Protein AF-A0A1Y2HUS7-F1 (afdb_monomer_lite)

Structure (mmCIF, N/CA/C/O backbone):
data_AF-A0A1Y2HUS7-F1
#
_entry.id   AF-A0A1Y2HUS7-F1
#
loop_
_atom_site.group_PDB
_atom_site.id
_atom_site.type_symbol
_atom_site.label_atom_id
_atom_site.label_alt_id
_atom_site.label_comp_id
_atom_site.label_asym_id
_atom_site.label_entity_id
_atom_site.label_seq_id
_atom_site.pdbx_PDB_ins_code
_atom_site.Cartn_x
_atom_site.Cartn_y
_atom_site.Cartn_z
_atom_site.occupancy
_atom_site.B_iso_or_equiv
_atom_site.auth_seq_id
_atom_site.auth_comp_id
_atom_site.auth_asym_id
_atom_site.auth_atom_id
_atom_site.pdbx_PDB_model_num
ATOM 1 N N . MET A 1 1 ? -4.507 17.397 -26.989 1.00 45.12 1 MET A N 1
ATOM 2 C CA . MET A 1 1 ? -5.063 17.631 -25.633 1.00 45.12 1 MET A CA 1
ATOM 3 C C . MET A 1 1 ? -4.818 16.467 -24.668 1.00 45.12 1 MET A C 1
ATOM 5 O O . MET A 1 1 ? -4.438 16.738 -23.538 1.00 45.12 1 MET A O 1
ATOM 9 N N . ALA A 1 2 ? -4.924 15.197 -25.088 1.00 46.53 2 ALA A N 1
ATOM 10 C CA . ALA A 1 2 ? -4.602 14.044 -24.226 1.00 46.53 2 ALA A CA 1
ATOM 11 C C . ALA A 1 2 ? -3.141 14.024 -23.719 1.00 46.53 2 ALA A C 1
ATOM 13 O O . ALA A 1 2 ? -2.902 13.782 -22.542 1.00 46.53 2 ALA A O 1
ATOM 14 N N . ALA A 1 3 ? -2.162 14.368 -24.566 1.00 50.09 3 ALA A N 1
ATOM 15 C CA . ALA A 1 3 ? -0.741 14.369 -24.191 1.00 50.09 3 ALA A CA 1
ATOM 16 C C . ALA A 1 3 ? -0.389 15.370 -23.070 1.00 50.09 3 ALA A C 1
ATOM 18 O O . ALA A 1 3 ? 0.448 15.079 -22.218 1.00 50.09 3 ALA A O 1
ATOM 19 N N . THR A 1 4 ? -1.044 16.534 -23.033 1.00 54.03 4 THR A N 1
ATOM 20 C CA . THR A 1 4 ? -0.855 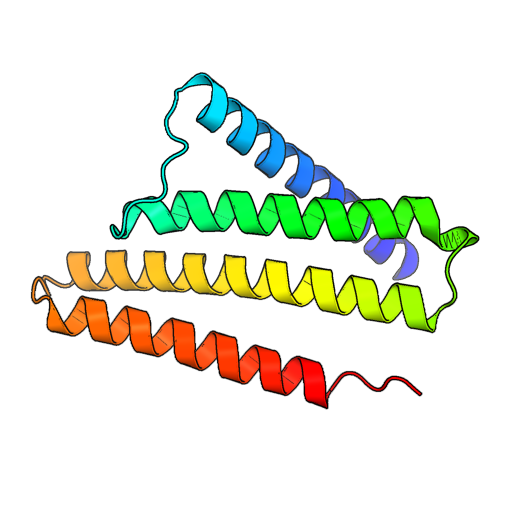17.540 -21.975 1.00 54.03 4 THR A CA 1
ATOM 21 C C . THR A 1 4 ? -1.480 17.078 -20.660 1.00 54.03 4 THR A C 1
ATOM 23 O O . THR A 1 4 ? -0.870 17.240 -19.609 1.00 54.03 4 THR A O 1
ATOM 26 N N . GLY A 1 5 ? -2.648 16.426 -20.726 1.00 48.31 5 GLY A N 1
ATOM 27 C CA . GLY A 1 5 ? -3.290 15.799 -19.569 1.00 48.31 5 GLY A CA 1
ATOM 28 C C . GLY A 1 5 ? -2.448 14.671 -18.971 1.00 48.31 5 GLY A C 1
ATOM 29 O O . GLY A 1 5 ? -2.264 14.627 -17.762 1.00 48.31 5 GLY A O 1
ATOM 30 N N . ILE A 1 6 ? -1.844 13.819 -19.806 1.00 56.62 6 ILE A N 1
ATOM 31 C CA . ILE A 1 6 ? -0.948 12.742 -19.350 1.00 56.62 6 ILE A CA 1
ATOM 32 C C . ILE A 1 6 ? 0.306 13.316 -18.673 1.00 56.62 6 ILE A C 1
ATOM 34 O O . ILE A 1 6 ? 0.709 12.831 -17.619 1.00 56.62 6 ILE A O 1
ATOM 38 N N . LYS A 1 7 ? 0.905 14.380 -19.227 1.00 53.03 7 LYS A N 1
ATOM 39 C CA . LYS A 1 7 ? 2.052 15.061 -18.598 1.00 53.03 7 LYS A CA 1
ATOM 40 C C . LYS A 1 7 ? 1.675 15.745 -17.280 1.00 53.03 7 LYS A C 1
ATOM 42 O O . LYS A 1 7 ? 2.439 15.667 -16.324 1.00 53.03 7 LYS A O 1
ATOM 47 N N . PHE A 1 8 ? 0.494 16.358 -17.208 1.00 53.53 8 PHE A N 1
ATOM 48 C CA . PHE A 1 8 ? -0.033 16.953 -15.978 1.00 53.53 8 PHE A CA 1
ATOM 49 C C . PHE A 1 8 ? -0.304 15.896 -14.898 1.00 53.53 8 PHE A C 1
ATOM 51 O O . PHE A 1 8 ? 0.096 16.078 -13.754 1.00 53.53 8 PHE A O 1
ATOM 58 N N . LEU A 1 9 ? -0.892 14.753 -15.265 1.00 54.41 9 LEU A N 1
ATOM 59 C CA . LEU A 1 9 ? -1.110 13.621 -14.359 1.00 54.41 9 LEU A CA 1
ATOM 60 C C . LEU A 1 9 ? 0.211 13.003 -13.879 1.00 54.41 9 LEU A C 1
ATOM 62 O O . LEU A 1 9 ? 0.348 12.713 -12.692 1.00 54.41 9 LEU A O 1
ATOM 66 N N . LYS A 1 10 ? 1.215 12.871 -14.761 1.00 58.56 10 LYS A N 1
ATOM 67 C CA . LYS A 1 10 ? 2.575 12.464 -14.365 1.00 58.56 10 LYS A CA 1
ATOM 68 C C . LYS A 1 10 ? 3.196 13.463 -13.371 1.00 58.56 10 LYS A C 1
ATOM 70 O O . LYS A 1 10 ? 3.792 13.035 -12.386 1.00 58.56 10 LYS A O 1
ATOM 75 N N . GLY A 1 11 ? 3.013 14.770 -13.583 1.00 58.16 11 GLY A N 1
ATOM 76 C CA . GLY A 1 11 ? 3.478 15.823 -12.668 1.00 58.16 11 GLY A CA 1
ATOM 77 C C . GLY A 1 11 ? 2.736 15.862 -11.326 1.00 58.16 11 GLY A C 1
ATOM 78 O O . GLY A 1 11 ? 3.343 16.110 -10.289 1.00 58.16 11 GLY A O 1
ATOM 79 N N . LEU A 1 12 ? 1.438 15.554 -11.307 1.00 56.34 12 LEU A N 1
ATOM 80 C CA . LEU A 1 12 ? 0.683 15.402 -10.062 1.00 56.34 12 LEU A CA 1
ATOM 81 C C . LEU A 1 12 ? 1.144 14.179 -9.268 1.00 56.34 12 LEU A C 1
ATOM 83 O O . LEU A 1 12 ? 1.322 14.292 -8.058 1.00 56.34 12 LEU A O 1
ATOM 87 N N . ASN A 1 13 ? 1.413 13.052 -9.937 1.00 63.16 13 ASN A N 1
ATOM 88 C CA . ASN A 1 13 ? 1.981 11.871 -9.284 1.00 63.16 13 ASN A CA 1
ATOM 89 C C . ASN A 1 13 ? 3.357 12.170 -8.661 1.00 63.16 13 ASN A C 1
ATOM 91 O O . ASN A 1 13 ? 3.636 11.718 -7.547 1.00 63.16 13 ASN A O 1
ATOM 95 N N . SER A 1 14 ? 4.195 12.971 -9.336 1.00 61.50 14 SER A N 1
ATOM 96 C CA . SER A 1 14 ? 5.491 13.409 -8.795 1.00 61.50 14 SER A CA 1
ATOM 97 C C . SER A 1 14 ? 5.344 14.298 -7.556 1.00 61.50 14 SER A C 1
ATOM 99 O O . SER A 1 14 ? 6.013 14.067 -6.546 1.00 61.50 14 SER A O 1
ATOM 101 N N . ALA A 1 15 ? 4.398 15.239 -7.579 1.00 64.75 15 ALA A N 1
ATOM 102 C CA . ALA A 1 15 ? 4.095 16.100 -6.440 1.00 64.75 15 ALA A CA 1
ATOM 103 C C . ALA A 1 15 ? 3.529 15.317 -5.240 1.00 64.75 15 ALA A C 1
ATOM 105 O O . ALA A 1 15 ? 3.922 15.568 -4.100 1.00 64.75 15 ALA A O 1
ATOM 106 N N . THR A 1 16 ? 2.654 14.334 -5.472 1.00 67.25 16 THR A N 1
ATOM 107 C CA . THR A 1 16 ? 2.104 13.500 -4.391 1.00 67.25 16 THR A CA 1
ATOM 108 C C . THR A 1 16 ? 3.161 12.617 -3.730 1.00 67.25 16 THR A C 1
ATOM 110 O O . THR A 1 16 ? 3.122 12.441 -2.513 1.00 67.25 16 THR A O 1
ATOM 113 N N . GLY A 1 17 ? 4.152 12.130 -4.487 1.00 69.81 17 GLY A N 1
ATOM 114 C CA . GLY A 1 17 ? 5.268 11.364 -3.929 1.00 69.81 17 GLY A CA 1
ATOM 115 C C . GLY A 1 17 ? 6.116 12.169 -2.946 1.00 69.81 17 GLY A C 1
ATOM 116 O O . GLY A 1 17 ? 6.444 11.678 -1.867 1.00 69.81 17 GLY A O 1
ATOM 117 N N . LEU A 1 18 ? 6.404 13.437 -3.260 1.00 75.12 18 LEU A N 1
ATOM 118 C CA . LEU A 1 18 ? 7.162 14.336 -2.377 1.00 75.12 18 LEU A CA 1
ATOM 119 C C . LEU A 1 18 ? 6.461 14.567 -1.027 1.00 75.12 18 LEU A C 1
ATOM 121 O O . LEU A 1 18 ? 7.111 14.627 0.022 1.00 75.12 18 LEU A O 1
ATOM 125 N N . VAL A 1 19 ? 5.129 14.641 -1.028 1.00 81.19 19 VAL A N 1
ATOM 126 C CA . VAL A 1 19 ? 4.337 14.769 0.206 1.00 81.19 19 VAL A CA 1
ATOM 127 C C . VAL A 1 19 ? 4.451 13.500 1.057 1.00 81.19 19 VAL A C 1
ATOM 129 O O . VAL A 1 19 ? 4.673 13.579 2.267 1.00 81.19 19 VAL A O 1
ATOM 132 N N . SER A 1 20 ? 4.388 12.321 0.443 1.00 82.44 20 SER A N 1
ATOM 133 C CA . SER A 1 20 ? 4.539 11.053 1.166 1.00 82.44 20 SER A CA 1
ATOM 134 C C . SER A 1 20 ? 5.951 10.866 1.727 1.00 82.44 20 SER A C 1
ATOM 136 O O . SER A 1 20 ? 6.101 10.468 2.884 1.00 82.44 20 SER A O 1
ATOM 138 N N . PHE A 1 21 ? 6.983 11.273 0.984 1.00 83.06 21 PHE A N 1
ATOM 139 C CA . PHE A 1 21 ? 8.370 11.267 1.457 1.00 83.06 21 PHE A CA 1
ATOM 140 C C . PHE A 1 21 ? 8.625 12.235 2.616 1.00 83.06 21 PHE A C 1
ATOM 142 O O . PHE A 1 21 ? 9.249 11.860 3.609 1.00 83.06 21 PHE A O 1
ATOM 149 N N . SER A 1 22 ? 8.118 13.466 2.537 1.00 83.50 22 SER A N 1
ATOM 150 C CA . SER A 1 22 ? 8.233 14.423 3.648 1.00 83.50 22 SER A CA 1
ATOM 151 C C . SER A 1 22 ? 7.509 13.928 4.906 1.00 83.50 22 SER A C 1
ATOM 153 O O . SER A 1 22 ? 8.024 14.068 6.017 1.00 83.50 22 SER A O 1
ATOM 155 N N . THR A 1 23 ? 6.370 13.253 4.733 1.00 84.62 23 THR A N 1
ATOM 156 C CA . THR A 1 23 ? 5.641 12.597 5.827 1.00 84.62 23 THR A CA 1
ATOM 157 C C . THR A 1 23 ? 6.463 11.467 6.451 1.00 84.62 23 THR A C 1
ATOM 159 O O . THR A 1 23 ? 6.562 11.386 7.677 1.00 84.62 23 THR A O 1
ATOM 162 N N . LEU A 1 24 ? 7.113 10.633 5.631 1.00 85.00 24 LEU A N 1
ATOM 163 C CA . LEU A 1 24 ? 8.005 9.568 6.092 1.00 85.00 24 LEU A CA 1
ATOM 164 C C . LEU A 1 24 ? 9.190 10.119 6.903 1.00 85.00 24 LEU A C 1
ATOM 166 O O . LEU A 1 24 ? 9.481 9.612 7.987 1.00 85.00 24 LEU A O 1
ATOM 170 N N . ILE A 1 25 ? 9.839 11.182 6.420 1.00 84.50 25 ILE A N 1
ATOM 171 C CA . ILE A 1 25 ? 10.931 11.859 7.138 1.00 84.50 25 ILE A CA 1
ATOM 172 C C . ILE A 1 25 ? 10.428 12.415 8.476 1.00 84.50 25 ILE A C 1
ATOM 174 O O . ILE A 1 25 ? 11.067 12.219 9.510 1.00 84.50 25 ILE A O 1
ATOM 178 N N . GLY A 1 26 ? 9.246 13.038 8.490 1.00 82.81 26 GLY A N 1
ATOM 179 C CA . GLY A 1 26 ? 8.614 13.515 9.720 1.00 82.81 26 GLY A CA 1
ATOM 180 C C . GLY A 1 26 ? 8.341 12.395 10.733 1.00 82.81 26 GLY A C 1
ATOM 181 O O . GLY A 1 26 ? 8.523 12.593 11.936 1.00 82.81 26 GLY A O 1
ATOM 182 N N . MET A 1 27 ? 7.955 11.204 10.268 1.00 82.50 27 MET A N 1
ATOM 183 C CA . MET A 1 27 ? 7.783 10.024 11.123 1.00 82.50 27 MET A CA 1
ATOM 184 C C . MET A 1 27 ? 9.114 9.491 11.669 1.00 82.50 27 MET A C 1
ATOM 186 O O . MET A 1 27 ? 9.174 9.125 12.846 1.00 82.50 27 MET A O 1
ATOM 190 N N . LEU A 1 28 ? 10.167 9.480 10.842 1.00 84.38 28 LEU A N 1
ATOM 191 C CA . LEU A 1 28 ? 11.524 9.068 11.221 1.00 84.38 28 LEU A CA 1
ATOM 192 C C . LEU A 1 28 ? 12.108 9.963 12.313 1.00 84.38 28 LEU A C 1
ATOM 194 O O . LEU A 1 28 ? 12.565 9.459 13.337 1.00 84.38 28 LEU A O 1
ATOM 198 N N . ILE A 1 29 ? 12.009 11.284 12.146 1.00 85.25 29 ILE A N 1
ATOM 199 C CA . ILE A 1 29 ? 12.501 12.262 13.130 1.00 85.25 29 ILE A CA 1
ATOM 200 C C . ILE A 1 29 ? 11.776 12.111 14.475 1.00 85.25 29 ILE A C 1
ATOM 202 O O . ILE A 1 29 ? 12.377 12.278 15.532 1.00 85.25 29 ILE A O 1
ATOM 206 N N . ARG A 1 30 ? 10.485 11.759 14.455 1.00 81.69 30 ARG A N 1
ATOM 207 C CA . ARG A 1 30 ? 9.677 11.558 15.670 1.00 81.69 30 ARG A CA 1
ATOM 208 C C . ARG A 1 30 ? 9.860 10.182 16.324 1.00 81.69 30 ARG A C 1
ATOM 210 O O . ARG A 1 30 ? 9.215 9.924 17.335 1.00 81.69 30 ARG A O 1
ATOM 217 N N . GLY A 1 31 ? 10.681 9.290 15.762 1.00 74.06 31 GLY A N 1
ATOM 218 C CA . GLY A 1 31 ? 10.919 7.943 16.300 1.00 74.06 31 GLY A CA 1
ATOM 219 C C . GLY A 1 31 ? 9.722 6.984 16.199 1.00 74.06 31 GLY A C 1
ATOM 220 O O . GLY A 1 31 ? 9.763 5.879 16.741 1.00 74.06 31 GLY A O 1
ATOM 221 N N . ASN A 1 32 ? 8.662 7.359 15.475 1.00 70.44 32 ASN A N 1
ATOM 222 C CA . ASN A 1 32 ? 7.417 6.593 15.356 1.00 70.44 32 ASN A CA 1
ATOM 223 C C . ASN A 1 32 ? 7.448 5.625 14.161 1.00 70.44 32 ASN A C 1
ATOM 225 O O . ASN A 1 32 ? 6.522 5.570 13.356 1.00 70.44 32 ASN A O 1
ATOM 229 N N . CYS A 1 33 ? 8.530 4.856 14.034 1.00 62.84 33 CYS A N 1
ATOM 230 C CA . CYS A 1 33 ? 8.761 3.987 12.873 1.00 62.84 33 CYS A CA 1
ATOM 231 C C . CYS A 1 33 ? 8.317 2.542 13.065 1.00 62.84 33 CYS A C 1
ATOM 233 O O . CYS A 1 33 ? 8.416 1.749 12.135 1.00 62.84 33 CYS A O 1
ATOM 235 N N . LYS A 1 34 ? 7.885 2.158 14.269 1.00 71.81 34 LYS A N 1
ATOM 236 C CA . LYS A 1 34 ? 7.536 0.764 14.545 1.00 71.81 34 LYS A CA 1
ATOM 237 C C . LYS A 1 34 ? 6.092 0.496 14.116 1.00 71.81 34 LYS A C 1
ATOM 239 O O . LYS A 1 34 ? 5.178 1.058 14.728 1.00 71.81 34 LYS A O 1
ATOM 244 N N . PRO A 1 35 ? 5.855 -0.358 13.103 1.00 65.81 35 PRO A N 1
ATOM 245 C CA . PRO A 1 35 ? 4.511 -0.811 12.810 1.00 65.81 35 PRO A CA 1
ATOM 246 C C . PRO A 1 35 ? 4.014 -1.679 13.972 1.00 65.81 35 PRO A C 1
ATOM 248 O O . PRO A 1 35 ? 4.652 -2.648 14.382 1.00 65.81 35 PRO A O 1
ATOM 251 N N . SER A 1 36 ? 2.875 -1.295 14.532 1.00 68.94 36 SER A N 1
ATOM 252 C CA . SER A 1 36 ? 2.153 -2.044 15.561 1.00 68.94 36 SER A CA 1
ATOM 253 C C . SER A 1 36 ? 1.033 -2.841 14.890 1.00 68.94 36 SER A C 1
ATOM 255 O O . SER A 1 36 ? 0.538 -2.449 13.840 1.00 68.94 36 SER A O 1
ATOM 257 N N . ARG A 1 37 ? 0.551 -3.934 15.491 1.00 63.59 37 ARG A N 1
ATOM 258 C CA . ARG A 1 37 ? -0.640 -4.648 14.977 1.00 63.59 37 ARG A CA 1
ATOM 259 C C . ARG A 1 37 ? -1.958 -3.873 15.176 1.00 63.59 37 ARG A C 1
ATOM 261 O O . ARG A 1 37 ? -3.033 -4.432 14.992 1.00 63.59 37 ARG A O 1
ATOM 268 N N . SER A 1 38 ? -1.903 -2.599 15.566 1.00 70.19 38 SER A N 1
ATOM 269 C CA . SER A 1 38 ? -3.075 -1.738 15.708 1.00 70.19 38 SER A CA 1
ATOM 270 C C . SER A 1 38 ? -3.504 -1.118 14.373 1.00 70.19 38 SER A C 1
ATOM 272 O O . SER A 1 38 ? -2.694 -0.873 13.480 1.00 70.19 38 SER A O 1
ATOM 274 N N . PHE A 1 39 ? -4.786 -0.760 14.263 1.00 69.44 39 PHE A N 1
ATOM 275 C CA . PHE A 1 39 ? -5.318 -0.030 13.104 1.00 69.44 39 PHE A CA 1
ATOM 276 C C . PHE A 1 39 ? -4.668 1.345 12.891 1.00 69.44 39 PHE A C 1
ATOM 278 O O . PHE A 1 39 ? -4.690 1.860 11.781 1.00 69.44 39 PHE A O 1
ATOM 285 N N . GLN A 1 40 ? -4.045 1.942 13.913 1.00 70.56 40 GLN A N 1
ATOM 286 C CA . GLN A 1 40 ? -3.268 3.177 13.742 1.00 70.56 40 GLN A CA 1
ATOM 287 C C . GLN A 1 40 ? -2.036 2.953 12.856 1.00 70.56 40 GLN A C 1
ATOM 289 O O . GLN A 1 40 ? -1.637 3.844 12.112 1.00 70.56 40 GLN A O 1
ATOM 294 N N . SER A 1 41 ? -1.486 1.736 12.857 1.00 80.00 41 SER A N 1
ATOM 295 C CA . SER A 1 41 ? -0.361 1.378 11.999 1.00 80.00 41 SER A CA 1
ATOM 296 C C . SER A 1 41 ? -0.736 1.274 10.520 1.00 80.00 41 SER A C 1
ATOM 298 O O . SER A 1 41 ? 0.161 1.190 9.686 1.00 80.00 41 SER A O 1
ATOM 300 N N . TYR A 1 42 ? -2.025 1.305 10.164 1.00 80.06 42 TYR A N 1
ATOM 301 C CA . TYR A 1 42 ? -2.453 1.286 8.761 1.00 80.06 42 TYR A CA 1
ATOM 302 C C . TYR A 1 42 ? -2.016 2.564 8.058 1.00 80.06 42 TYR A C 1
ATOM 304 O O . TYR A 1 42 ? -1.570 2.511 6.919 1.00 80.06 42 TYR A O 1
ATOM 312 N N . VAL A 1 43 ? -2.041 3.689 8.776 1.00 81.06 43 VAL A N 1
ATOM 313 C CA . VAL A 1 43 ? -1.528 4.968 8.280 1.00 81.06 43 VAL A CA 1
ATOM 314 C C . VAL A 1 43 ? -0.025 4.875 8.011 1.00 81.06 43 VAL A C 1
ATOM 316 O O . VAL A 1 43 ? 0.435 5.332 6.971 1.00 81.06 43 VAL A O 1
ATOM 319 N N . HIS A 1 44 ? 0.738 4.217 8.892 1.00 82.88 44 HIS A N 1
ATOM 320 C CA . HIS A 1 44 ? 2.171 3.997 8.668 1.00 82.88 44 HIS A CA 1
ATOM 321 C C . HIS A 1 44 ? 2.416 3.135 7.422 1.00 82.88 44 HIS A C 1
ATOM 323 O O . HIS A 1 44 ? 3.227 3.499 6.575 1.00 82.88 44 HIS A O 1
ATOM 329 N N . MET A 1 45 ? 1.667 2.037 7.268 1.00 84.38 45 MET A N 1
ATOM 330 C CA . MET A 1 45 ? 1.771 1.166 6.093 1.00 84.38 45 MET A CA 1
ATOM 331 C C . MET A 1 45 ? 1.406 1.905 4.801 1.00 84.38 45 MET A C 1
ATOM 333 O O . M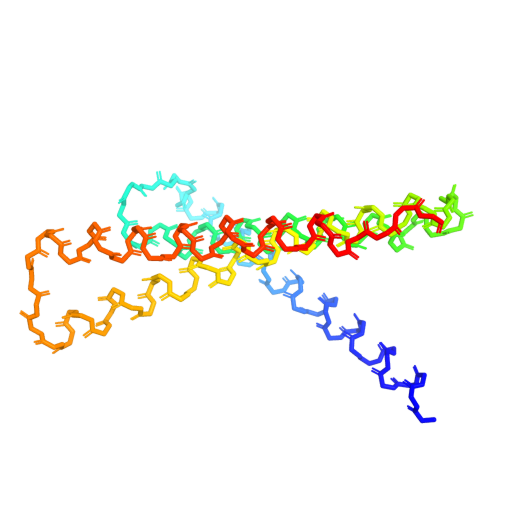ET A 1 45 ? 2.114 1.761 3.810 1.00 84.38 45 MET A O 1
ATOM 337 N N . MET A 1 46 ? 0.370 2.751 4.813 1.00 86.31 46 MET A N 1
ATOM 338 C CA . MET A 1 46 ? 0.018 3.592 3.665 1.00 86.31 46 MET A CA 1
ATOM 339 C C . MET A 1 46 ? 1.182 4.492 3.236 1.00 86.31 46 MET A C 1
ATOM 341 O O . MET A 1 46 ? 1.463 4.573 2.045 1.00 86.31 46 MET A O 1
ATOM 345 N N . VAL A 1 47 ? 1.871 5.138 4.185 1.00 86.50 47 VAL A N 1
ATOM 346 C CA . VAL A 1 47 ? 3.024 6.006 3.886 1.00 86.50 47 VAL A CA 1
ATOM 347 C C . VAL A 1 47 ? 4.191 5.191 3.321 1.00 86.50 47 VAL A C 1
ATOM 349 O O . VAL A 1 47 ? 4.772 5.593 2.314 1.00 86.50 47 VAL A O 1
ATOM 352 N N . TYR A 1 48 ? 4.508 4.031 3.907 1.00 87.06 48 TYR A N 1
ATOM 353 C CA . TYR A 1 48 ? 5.590 3.171 3.414 1.00 87.06 48 TYR A CA 1
ATOM 354 C C . TYR A 1 48 ? 5.325 2.641 2.004 1.00 87.06 48 TYR A C 1
ATOM 356 O O . TYR A 1 48 ? 6.206 2.731 1.149 1.00 87.06 48 TYR A O 1
ATOM 364 N N . PHE A 1 49 ? 4.121 2.125 1.743 1.00 87.94 49 PHE A N 1
ATOM 365 C CA . PHE A 1 49 ? 3.768 1.594 0.428 1.00 87.94 49 PHE A CA 1
ATOM 366 C C . PHE A 1 49 ? 3.704 2.680 -0.642 1.00 87.94 49 PHE A C 1
ATOM 368 O O . PHE A 1 49 ? 4.119 2.435 -1.770 1.00 87.94 49 PHE A O 1
ATOM 375 N N . ASP A 1 50 ? 3.265 3.889 -0.291 1.00 85.62 50 ASP A N 1
ATOM 376 C CA . ASP A 1 50 ? 3.271 5.008 -1.231 1.00 85.62 50 ASP A CA 1
ATOM 377 C C . ASP A 1 50 ? 4.689 5.479 -1.566 1.00 85.62 50 ASP A C 1
ATOM 379 O O . ASP A 1 50 ? 5.000 5.721 -2.730 1.00 85.62 50 ASP A O 1
ATOM 383 N N . CYS A 1 51 ? 5.576 5.545 -0.566 1.00 84.19 51 CYS A N 1
ATOM 384 C CA . CYS A 1 51 ? 6.986 5.848 -0.806 1.00 84.19 51 CYS A CA 1
ATOM 385 C C . CYS A 1 51 ? 7.641 4.761 -1.669 1.00 84.19 51 CYS A C 1
ATOM 387 O O . CYS A 1 51 ? 8.351 5.091 -2.613 1.00 84.19 51 CYS A O 1
ATOM 389 N N . ALA A 1 52 ? 7.373 3.478 -1.401 1.00 86.06 52 ALA A N 1
ATOM 390 C CA . ALA A 1 52 ? 7.903 2.366 -2.192 1.00 86.06 52 ALA A CA 1
ATOM 391 C C . ALA A 1 52 ? 7.412 2.402 -3.650 1.00 86.06 52 ALA A C 1
ATOM 393 O O . ALA A 1 52 ? 8.228 2.313 -4.567 1.00 86.06 52 ALA A O 1
ATOM 394 N N . ALA A 1 53 ? 6.108 2.605 -3.872 1.00 84.31 53 ALA A N 1
ATOM 395 C CA . ALA A 1 53 ? 5.540 2.774 -5.211 1.00 84.31 53 ALA A CA 1
ATOM 396 C C . ALA A 1 53 ? 6.198 3.943 -5.954 1.00 84.31 53 ALA A C 1
ATOM 398 O O . ALA A 1 53 ? 6.531 3.830 -7.133 1.00 84.31 53 ALA A O 1
ATOM 399 N N . PHE A 1 54 ? 6.436 5.051 -5.246 1.00 82.94 54 PHE A N 1
ATOM 400 C CA . PHE A 1 54 ? 7.074 6.225 -5.819 1.00 82.94 54 PHE A CA 1
ATOM 401 C C . PHE A 1 54 ? 8.533 5.987 -6.204 1.00 82.94 54 PHE A C 1
ATOM 403 O O . PHE A 1 54 ? 8.932 6.410 -7.284 1.00 82.94 54 PHE A O 1
ATOM 410 N N . VAL A 1 55 ? 9.320 5.288 -5.375 1.00 83.50 55 VAL A N 1
ATOM 411 C CA . VAL A 1 55 ? 10.700 4.913 -5.735 1.00 83.50 55 VAL A CA 1
ATOM 412 C C . VAL A 1 55 ? 10.702 4.100 -7.020 1.00 83.50 55 VAL A C 1
ATOM 414 O O . VAL A 1 55 ? 11.458 4.429 -7.927 1.00 83.50 55 VAL A O 1
ATOM 417 N N . VAL A 1 56 ? 9.835 3.089 -7.124 1.00 82.69 56 VAL A N 1
ATOM 418 C CA . VAL A 1 56 ? 9.744 2.237 -8.319 1.00 82.69 56 VAL A CA 1
ATOM 419 C C . VAL A 1 56 ? 9.330 3.051 -9.549 1.00 82.69 56 VAL A C 1
ATOM 421 O O . VAL A 1 56 ? 9.942 2.935 -10.604 1.00 82.69 56 VAL A O 1
ATOM 424 N N . ALA A 1 57 ? 8.328 3.922 -9.428 1.00 79.56 57 ALA A N 1
ATOM 425 C CA . ALA A 1 57 ? 7.899 4.763 -10.544 1.00 79.56 57 ALA A CA 1
ATOM 426 C C . ALA A 1 57 ? 8.978 5.782 -10.962 1.00 79.56 57 ALA A C 1
ATOM 428 O O . ALA A 1 57 ? 9.137 6.072 -12.149 1.00 79.56 57 ALA A O 1
ATOM 429 N N . PHE A 1 58 ? 9.726 6.325 -9.999 1.00 78.56 58 PHE A N 1
ATOM 430 C CA . PHE A 1 58 ? 10.804 7.279 -10.244 1.00 78.56 58 PHE A CA 1
ATOM 431 C C . PHE A 1 58 ? 12.013 6.613 -10.906 1.00 78.56 58 PHE A C 1
ATOM 433 O O . PHE A 1 58 ? 12.554 7.161 -11.864 1.00 78.56 58 PHE A O 1
ATOM 440 N N . THR A 1 59 ? 12.412 5.415 -10.464 1.00 79.62 59 THR A N 1
ATOM 441 C CA . THR A 1 59 ? 13.513 4.675 -11.099 1.00 79.62 59 THR A CA 1
ATOM 442 C C . THR A 1 59 ? 13.188 4.311 -12.543 1.00 79.62 59 THR A C 1
ATOM 444 O O . THR A 1 59 ? 14.064 4.435 -13.394 1.00 79.62 59 THR A O 1
ATOM 447 N N . VAL A 1 60 ? 11.935 3.953 -12.853 1.00 76.50 60 VAL A N 1
ATOM 448 C CA . VAL A 1 60 ? 11.494 3.720 -14.240 1.00 76.50 60 VAL A CA 1
ATOM 449 C C . VAL A 1 60 ? 11.620 4.977 -15.090 1.00 76.50 60 VAL A C 1
ATOM 451 O O . VAL A 1 60 ? 12.136 4.892 -16.195 1.00 76.50 60 VAL A O 1
ATOM 454 N N . GLN A 1 61 ? 11.207 6.143 -14.584 1.00 73.75 61 GLN A N 1
ATOM 455 C CA . GLN A 1 61 ? 11.330 7.402 -15.333 1.00 73.75 61 GLN A CA 1
ATOM 456 C C . GLN A 1 61 ? 12.788 7.787 -15.603 1.00 73.75 61 GLN A C 1
ATOM 458 O O . GLN A 1 61 ? 13.091 8.318 -16.665 1.00 73.75 61 GLN A O 1
ATOM 463 N N . PHE A 1 62 ? 13.700 7.509 -14.668 1.00 72.06 62 PHE A N 1
ATOM 464 C CA . PHE A 1 62 ? 15.132 7.762 -14.866 1.00 72.06 62 PHE A CA 1
ATOM 465 C C . PHE A 1 62 ? 15.802 6.763 -15.809 1.00 72.06 62 PHE A C 1
ATOM 467 O O . PHE A 1 62 ? 16.810 7.090 -16.429 1.00 72.06 62 PHE A O 1
ATOM 474 N N . ALA A 1 63 ? 15.264 5.551 -15.903 1.00 74.50 63 ALA A N 1
ATOM 475 C CA . ALA A 1 63 ? 15.837 4.472 -16.692 1.00 74.50 63 ALA A CA 1
ATOM 476 C C . ALA A 1 63 ? 15.044 4.184 -17.983 1.00 74.50 63 ALA A C 1
ATOM 478 O O . ALA A 1 63 ? 15.327 3.196 -18.657 1.00 74.50 63 ALA A O 1
ATOM 479 N N . GLU A 1 64 ? 14.088 5.047 -18.349 1.00 68.69 64 GLU A N 1
ATOM 480 C CA . GLU A 1 64 ? 13.178 4.874 -19.495 1.00 68.69 64 GLU A CA 1
ATOM 481 C C . GLU A 1 64 ? 13.946 4.751 -20.824 1.00 68.69 64 GLU A C 1
ATOM 483 O O . GLU A 1 64 ? 13.563 3.957 -21.679 1.00 68.69 64 GLU A O 1
ATOM 488 N N . ASP A 1 65 ? 15.090 5.434 -20.950 1.00 66.31 65 ASP A N 1
ATOM 489 C CA . ASP A 1 65 ? 15.965 5.361 -22.132 1.00 66.31 65 ASP A CA 1
ATOM 490 C C . ASP A 1 65 ? 16.867 4.109 -22.158 1.00 66.31 65 ASP A C 1
ATOM 492 O O . ASP A 1 65 ? 17.399 3.743 -23.205 1.00 66.31 65 ASP A O 1
ATOM 496 N N . SER A 1 66 ? 17.060 3.449 -21.010 1.00 71.50 66 SER A N 1
ATOM 497 C CA . SER A 1 66 ? 17.948 2.282 -20.857 1.00 71.50 66 SER A CA 1
ATOM 498 C C . SER A 1 66 ? 17.198 0.948 -20.752 1.00 71.50 66 SER A C 1
ATOM 500 O O . SER A 1 66 ? 17.813 -0.111 -20.887 1.00 71.50 66 SER A O 1
ATOM 502 N N . LEU A 1 67 ? 15.887 0.970 -20.483 1.00 72.81 67 LEU A N 1
ATOM 503 C CA . LEU A 1 67 ? 15.067 -0.230 -20.316 1.00 72.81 67 LEU A CA 1
ATOM 504 C C . LEU A 1 67 ? 14.358 -0.638 -21.609 1.00 72.81 67 LEU A C 1
ATOM 506 O O . LEU A 1 67 ? 13.835 0.179 -22.362 1.00 72.81 67 LEU A O 1
ATOM 510 N N . SER A 1 68 ? 14.240 -1.951 -21.816 1.00 77.06 68 SER A N 1
ATOM 511 C CA . SER A 1 68 ? 13.309 -2.486 -22.808 1.00 77.06 68 SER A CA 1
ATOM 512 C C . SER A 1 68 ? 11.861 -2.155 -22.417 1.00 77.06 68 SER A C 1
ATOM 514 O O . SER A 1 68 ? 11.525 -2.075 -21.232 1.00 77.06 68 SER A O 1
ATOM 516 N N . ARG A 1 69 ? 10.968 -2.001 -23.407 1.00 75.19 69 ARG A N 1
ATOM 517 C CA . ARG A 1 69 ? 9.539 -1.710 -23.160 1.00 75.19 69 ARG A CA 1
ATOM 518 C C . ARG A 1 69 ? 8.888 -2.720 -22.212 1.00 75.19 69 ARG A C 1
ATOM 520 O O . ARG A 1 69 ? 8.177 -2.317 -21.303 1.00 75.19 69 ARG A O 1
ATOM 527 N N . CYS A 1 70 ? 9.198 -4.007 -22.374 1.00 74.62 70 CYS A N 1
ATOM 528 C CA . CYS A 1 70 ? 8.702 -5.071 -21.496 1.00 74.62 70 CYS A CA 1
ATOM 529 C C . CYS A 1 70 ? 9.147 -4.870 -20.038 1.00 74.62 70 CYS A C 1
ATOM 531 O O . CYS A 1 70 ? 8.345 -5.008 -19.116 1.00 74.62 70 CYS A O 1
ATOM 533 N N . ALA A 1 71 ? 10.402 -4.468 -19.819 1.00 74.44 71 ALA A N 1
ATOM 534 C CA . ALA A 1 71 ? 10.891 -4.186 -18.477 1.00 74.44 71 ALA A CA 1
ATOM 535 C C . ALA A 1 71 ? 10.180 -2.963 -17.868 1.00 74.44 71 ALA A C 1
ATOM 537 O O . ALA A 1 71 ? 9.763 -3.028 -16.715 1.00 74.44 71 ALA A O 1
ATOM 538 N N . SER A 1 72 ? 9.967 -1.888 -18.638 1.00 74.50 72 SER A N 1
ATOM 539 C CA . SER A 1 72 ? 9.232 -0.700 -18.168 1.00 74.50 72 SER A CA 1
ATOM 540 C C . SER A 1 72 ? 7.809 -1.046 -17.701 1.00 74.50 72 SER A C 1
ATOM 542 O O . SER A 1 72 ? 7.417 -0.683 -16.591 1.00 74.50 72 SER A O 1
ATOM 544 N N . GLU A 1 73 ? 7.072 -1.832 -18.489 1.00 76.56 73 GLU A N 1
ATOM 545 C CA . GLU A 1 73 ? 5.722 -2.298 -18.141 1.00 76.56 73 GLU A CA 1
ATOM 546 C C . GLU A 1 73 ? 5.725 -3.191 -16.886 1.00 76.56 73 GLU A C 1
ATOM 548 O O . GLU A 1 73 ? 4.898 -3.015 -15.988 1.00 76.56 73 GLU A O 1
ATOM 553 N N . ALA A 1 74 ? 6.701 -4.096 -16.753 1.00 78.06 74 ALA A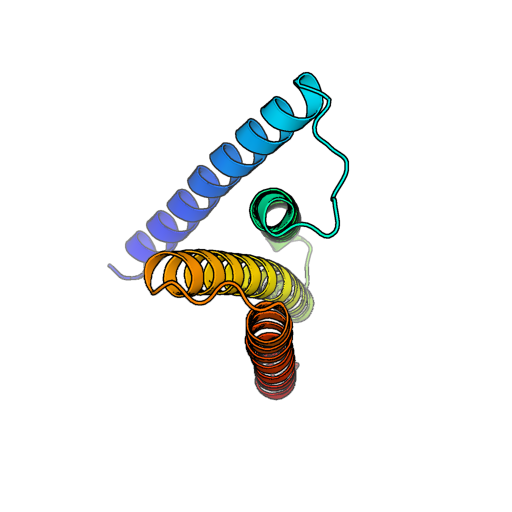 N 1
ATOM 554 C CA . ALA A 1 74 ? 6.840 -4.939 -15.565 1.00 78.06 74 ALA A CA 1
ATOM 555 C C . ALA A 1 74 ? 7.101 -4.118 -14.287 1.00 78.06 74 ALA A C 1
ATOM 557 O O . ALA A 1 74 ? 6.534 -4.409 -13.232 1.00 78.06 74 ALA A O 1
ATOM 558 N N . PHE A 1 75 ? 7.914 -3.061 -14.358 1.00 79.19 75 PHE A N 1
ATOM 559 C CA . PHE A 1 75 ? 8.123 -2.180 -13.207 1.00 79.19 75 PHE A CA 1
ATOM 560 C C . PHE A 1 75 ? 6.889 -1.319 -12.891 1.00 79.19 75 PHE A C 1
ATOM 562 O O . PHE A 1 75 ? 6.599 -1.083 -11.714 1.00 79.19 75 PHE A O 1
ATOM 569 N N . TRP A 1 76 ? 6.117 -0.900 -13.897 1.00 78.31 76 TRP A N 1
ATOM 570 C CA . TRP A 1 76 ? 4.829 -0.230 -13.680 1.00 78.31 76 TRP A CA 1
ATOM 571 C C . TRP A 1 76 ? 3.794 -1.140 -13.013 1.00 78.31 76 TRP A C 1
ATOM 573 O O . TRP A 1 76 ? 3.045 -0.683 -12.140 1.00 78.31 76 TRP A O 1
ATOM 583 N N . LEU A 1 77 ? 3.788 -2.432 -13.345 1.00 81.56 77 LEU A N 1
ATOM 584 C CA . LEU A 1 77 ? 2.996 -3.432 -12.630 1.00 81.56 77 LEU A CA 1
ATOM 585 C C . LEU A 1 77 ? 3.408 -3.508 -11.151 1.00 81.56 77 LEU A C 1
ATOM 587 O O . LEU A 1 77 ? 2.550 -3.474 -10.269 1.00 81.56 77 LEU A O 1
ATOM 591 N N . VAL A 1 78 ? 4.713 -3.533 -10.862 1.00 84.12 78 VAL A N 1
ATOM 592 C CA . VAL A 1 78 ? 5.232 -3.522 -9.481 1.00 84.12 78 VAL A CA 1
ATOM 593 C C . VAL A 1 78 ? 4.803 -2.262 -8.724 1.00 84.12 78 VAL A C 1
ATOM 595 O O . VAL A 1 78 ? 4.322 -2.363 -7.593 1.00 84.12 78 VAL A O 1
ATOM 598 N N . ALA A 1 79 ? 4.895 -1.082 -9.340 1.00 83.06 79 ALA A N 1
ATOM 599 C CA . ALA A 1 79 ? 4.387 0.153 -8.740 1.00 83.06 79 ALA A CA 1
ATOM 600 C C . ALA A 1 79 ? 2.874 0.067 -8.446 1.00 83.06 79 ALA A C 1
ATOM 602 O O . ALA A 1 79 ? 2.417 0.482 -7.379 1.00 83.06 79 ALA A O 1
ATOM 603 N N . SER A 1 80 ? 2.105 -0.553 -9.345 1.00 82.94 80 SER A N 1
ATOM 604 C CA . SER A 1 80 ? 0.656 -0.747 -9.195 1.00 82.94 80 SER A CA 1
ATOM 605 C C . SER A 1 80 ? 0.296 -1.728 -8.069 1.00 82.94 80 SER A C 1
ATOM 607 O O . SER A 1 80 ? -0.693 -1.522 -7.355 1.00 82.94 80 SER A O 1
ATOM 609 N N . PHE A 1 81 ? 1.121 -2.751 -7.819 1.00 87.19 81 PHE A N 1
ATOM 610 C CA . PHE A 1 81 ? 0.988 -3.610 -6.636 1.00 87.19 81 PHE A CA 1
ATOM 611 C C . PHE A 1 81 ? 1.145 -2.813 -5.334 1.00 87.19 81 PHE A C 1
ATOM 613 O O . PHE A 1 81 ? 0.333 -2.957 -4.418 1.00 87.19 81 PHE A O 1
ATOM 620 N N . PHE A 1 82 ? 2.131 -1.919 -5.260 1.00 88.38 82 PHE A N 1
ATOM 621 C CA . PHE A 1 82 ? 2.339 -1.089 -4.072 1.00 88.38 82 PHE A CA 1
ATOM 622 C C . PHE A 1 82 ? 1.238 -0.036 -3.871 1.00 88.38 82 PHE A C 1
ATOM 624 O O . PHE A 1 82 ? 0.761 0.140 -2.746 1.00 88.38 82 PHE A O 1
ATOM 631 N N . TRP A 1 83 ? 0.763 0.614 -4.937 1.00 86.44 83 TRP A N 1
ATOM 632 C CA . TRP A 1 83 ? -0.368 1.544 -4.831 1.00 86.44 83 TRP A CA 1
ATOM 633 C C . TRP A 1 83 ? -1.675 0.853 -4.445 1.00 86.44 83 TRP A C 1
ATOM 635 O O . TRP A 1 83 ? -2.399 1.354 -3.586 1.00 86.44 83 TRP A O 1
ATOM 645 N N . SER A 1 84 ? -1.955 -0.329 -4.993 1.00 87.56 84 SER A N 1
ATOM 646 C CA . SER A 1 84 ? -3.142 -1.089 -4.587 1.00 87.56 84 SER A CA 1
ATOM 647 C C . SER A 1 84 ? -3.064 -1.568 -3.138 1.00 87.56 84 SER A C 1
ATOM 649 O O . SER A 1 84 ? -4.070 -1.513 -2.429 1.00 87.56 84 SER A O 1
ATOM 651 N N . ALA A 1 85 ? -1.874 -1.945 -2.653 1.00 88.31 85 ALA A N 1
ATOM 652 C CA . ALA A 1 85 ? -1.661 -2.239 -1.238 1.00 88.31 85 ALA A CA 1
ATOM 653 C C . ALA A 1 85 ? -2.009 -1.025 -0.366 1.00 88.31 85 ALA A C 1
ATOM 655 O O . ALA A 1 85 ? -2.808 -1.143 0.566 1.00 88.31 85 ALA A O 1
ATOM 656 N N . LYS A 1 86 ? -1.466 0.156 -0.697 1.00 87.44 86 LYS A N 1
ATOM 657 C CA . LYS A 1 86 ? -1.769 1.426 -0.015 1.00 87.44 86 LYS A CA 1
ATOM 658 C C . LYS A 1 86 ? -3.277 1.685 0.042 1.00 87.44 86 LYS A C 1
ATOM 660 O O . LYS A 1 86 ? -3.798 1.986 1.120 1.00 87.44 86 LYS A O 1
ATOM 665 N N . ASP A 1 87 ? -3.975 1.561 -1.083 1.00 85.19 87 ASP A N 1
ATOM 666 C CA . ASP A 1 87 ? -5.419 1.796 -1.143 1.00 85.19 87 ASP A CA 1
ATOM 667 C C . ASP A 1 87 ? -6.197 0.789 -0.292 1.00 85.19 87 ASP A C 1
ATOM 669 O O . ASP A 1 87 ? -7.123 1.170 0.427 1.00 85.19 87 ASP A O 1
ATOM 673 N N . ALA A 1 88 ? -5.780 -0.474 -0.264 1.00 86.00 88 ALA A N 1
ATOM 674 C CA . ALA A 1 88 ? -6.414 -1.481 0.576 1.00 86.00 88 ALA A CA 1
ATOM 675 C C . ALA A 1 88 ? -6.260 -1.168 2.080 1.00 86.00 88 ALA A C 1
ATOM 677 O O . ALA A 1 88 ? -7.237 -1.261 2.829 1.00 86.00 88 ALA A O 1
ATOM 678 N N . PHE A 1 89 ? -5.090 -0.684 2.524 1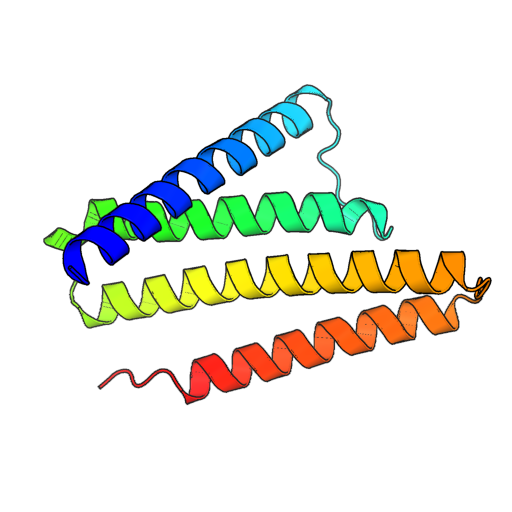.00 86.19 89 PHE A N 1
ATOM 679 C CA . PHE A 1 89 ? -4.912 -0.191 3.901 1.00 86.19 89 PHE A CA 1
ATOM 680 C C . PHE A 1 89 ? -5.758 1.058 4.195 1.00 86.19 89 PHE A C 1
ATOM 682 O O . PHE A 1 89 ? -6.325 1.168 5.287 1.00 86.19 89 PHE A O 1
ATOM 689 N N . LYS A 1 90 ? -5.913 1.971 3.227 1.00 86.12 90 LYS A N 1
ATOM 690 C CA . LYS A 1 90 ? -6.790 3.148 3.344 1.00 86.12 90 LYS A CA 1
ATOM 691 C C . LYS A 1 90 ? -8.247 2.744 3.563 1.00 86.12 90 LYS A C 1
ATOM 693 O O . LYS A 1 90 ? -8.884 3.231 4.499 1.00 86.12 90 LYS A O 1
ATOM 698 N N . TYR A 1 91 ? -8.767 1.840 2.734 1.00 84.75 91 TYR A N 1
ATOM 699 C CA . TYR A 1 91 ? -10.143 1.357 2.857 1.00 84.75 91 TYR A CA 1
ATOM 700 C C . TYR A 1 91 ? -10.351 0.535 4.132 1.00 84.75 91 TYR A C 1
ATOM 702 O O . TYR A 1 91 ? -11.362 0.721 4.807 1.00 84.75 91 TYR A O 1
ATOM 710 N N . GLY A 1 92 ? -9.376 -0.289 4.529 1.00 84.69 92 GLY A N 1
ATOM 711 C CA . GLY A 1 92 ? -9.414 -1.009 5.804 1.00 84.69 92 GLY A CA 1
ATOM 712 C C . GLY A 1 92 ? -9.485 -0.067 7.013 1.00 84.69 92 GLY A C 1
ATOM 713 O O . GLY A 1 92 ? -10.273 -0.292 7.933 1.00 84.69 92 GLY A O 1
ATOM 714 N N . TYR A 1 93 ? -8.725 1.034 6.997 1.00 85.69 93 TYR A N 1
ATOM 715 C CA . TYR A 1 93 ? -8.771 2.044 8.057 1.00 85.69 93 TYR A CA 1
ATOM 716 C C . TYR A 1 93 ? -10.112 2.795 8.095 1.00 85.69 93 TYR A C 1
ATOM 718 O O . TYR A 1 93 ? -10.678 2.993 9.174 1.00 85.69 93 TYR A O 1
ATOM 726 N N . LEU A 1 94 ? -10.652 3.181 6.934 1.00 87.12 94 LEU A N 1
ATOM 727 C CA . LEU A 1 94 ? -11.968 3.822 6.841 1.00 87.12 94 LEU A CA 1
ATOM 728 C C . LEU A 1 94 ? -13.079 2.898 7.347 1.00 87.12 94 LEU A C 1
ATOM 730 O O . LEU A 1 94 ? -13.872 3.313 8.191 1.00 87.12 94 LEU A O 1
ATOM 734 N N . ALA A 1 95 ? -13.082 1.635 6.916 1.00 86.38 95 ALA A N 1
ATOM 735 C CA . ALA A 1 95 ? -14.037 0.633 7.377 1.00 86.38 95 ALA A CA 1
ATOM 736 C C . ALA A 1 95 ? -13.970 0.455 8.902 1.00 86.38 95 ALA A C 1
ATOM 738 O O . ALA A 1 95 ? -15.001 0.482 9.575 1.00 86.38 95 ALA A O 1
ATOM 739 N N . PHE A 1 96 ? -12.763 0.380 9.475 1.00 85.69 96 PHE A N 1
ATOM 740 C CA . PHE A 1 96 ? -12.579 0.339 10.927 1.00 85.69 96 PHE A CA 1
ATOM 741 C C . PHE A 1 96 ? -13.186 1.552 11.638 1.00 85.69 96 PHE A C 1
ATOM 743 O O . PHE A 1 96 ? -13.893 1.398 12.638 1.00 85.69 96 PHE A O 1
ATOM 750 N N . ARG A 1 97 ? -12.954 2.766 11.128 1.00 86.50 97 ARG A N 1
ATOM 751 C CA . ARG A 1 97 ? -13.526 3.990 11.709 1.00 86.50 97 ARG A CA 1
ATOM 752 C C . ARG A 1 97 ? -15.056 4.000 11.611 1.00 86.50 97 ARG A C 1
ATOM 754 O O . ARG A 1 97 ? -15.699 4.335 12.603 1.00 86.50 97 ARG A O 1
ATOM 761 N N . CYS A 1 98 ? -15.634 3.574 10.487 1.00 86.69 98 CYS A N 1
ATOM 762 C CA . CYS A 1 98 ? -17.086 3.469 10.306 1.00 86.69 98 CYS A CA 1
ATOM 763 C C . CYS A 1 98 ? -17.730 2.486 11.295 1.00 86.69 98 CYS A C 1
ATOM 765 O O . CYS A 1 98 ? -18.696 2.844 11.966 1.00 86.69 98 CYS A O 1
ATOM 767 N N . ILE A 1 99 ? -17.152 1.291 11.468 1.00 86.25 99 ILE A N 1
ATOM 768 C CA . ILE A 1 99 ? -17.651 0.282 12.421 1.00 86.25 99 ILE A CA 1
ATOM 769 C C . ILE A 1 99 ? -17.645 0.825 13.859 1.00 86.25 99 ILE A C 1
ATOM 771 O O . ILE A 1 99 ? -18.590 0.596 14.617 1.00 86.25 99 ILE A O 1
ATOM 775 N N . ARG A 1 100 ? -16.622 1.608 14.230 1.00 84.69 100 ARG A N 1
ATOM 776 C CA . ARG A 1 100 ? -16.556 2.257 15.549 1.00 84.69 100 ARG A CA 1
ATOM 777 C C . ARG A 1 100 ? -17.618 3.341 15.735 1.00 84.69 100 ARG A C 1
ATOM 779 O O . ARG A 1 100 ? -18.170 3.428 16.829 1.00 84.69 100 ARG A O 1
ATOM 786 N N . ILE A 1 101 ? -17.915 4.128 14.698 1.00 88.38 101 ILE A N 1
ATOM 787 C CA . ILE A 1 101 ? -18.985 5.143 14.722 1.00 88.38 101 ILE A CA 1
ATOM 788 C C . ILE A 1 101 ? -20.357 4.476 14.878 1.00 88.38 101 ILE A C 1
ATOM 790 O O . ILE A 1 101 ? -21.182 4.947 15.652 1.00 88.38 101 ILE A O 1
ATOM 794 N N . MET A 1 102 ? -20.568 3.331 14.226 1.00 87.94 102 MET A N 1
ATOM 795 C CA . MET A 1 102 ? -21.791 2.526 14.337 1.00 87.94 102 MET A CA 1
ATOM 796 C C . MET A 1 102 ? -21.942 1.796 15.687 1.00 87.94 102 MET A C 1
ATOM 798 O O . MET A 1 102 ? -22.914 1.078 15.892 1.00 87.94 102 MET A O 1
ATOM 802 N N . GLY A 1 103 ? -20.993 1.947 16.617 1.00 86.50 103 GLY A N 1
ATOM 803 C CA . GLY A 1 103 ? -21.071 1.362 17.960 1.00 86.50 103 GLY A CA 1
ATOM 804 C C . GLY A 1 103 ? -20.646 -0.108 18.053 1.00 86.50 103 GLY A C 1
ATOM 805 O O . GLY A 1 103 ? -20.621 -0.673 19.148 1.00 86.50 103 GLY A O 1
ATOM 806 N N . PHE A 1 104 ? -20.228 -0.728 16.950 1.00 83.69 104 PHE A N 1
ATOM 807 C CA . PHE A 1 104 ? -19.735 -2.101 16.950 1.00 83.69 104 PHE A CA 1
ATOM 808 C C . PHE A 1 104 ? -18.309 -2.151 17.518 1.00 83.69 104 PHE A C 1
ATOM 810 O O . PHE A 1 104 ? -17.331 -1.768 16.878 1.00 83.69 104 PHE A O 1
ATOM 817 N N . LYS A 1 105 ? -18.176 -2.612 18.768 1.00 77.56 105 LYS A N 1
ATOM 818 C CA . LYS A 1 105 ? -16.882 -2.680 19.477 1.00 77.56 105 LYS A CA 1
ATOM 819 C C . LYS A 1 105 ? -16.258 -4.078 19.532 1.00 77.56 105 LYS A C 1
ATOM 821 O O . LYS A 1 105 ? -15.138 -4.199 20.023 1.00 77.56 105 LYS A O 1
ATOM 826 N N . SER A 1 106 ? -16.959 -5.105 19.044 1.00 83.19 106 SER A N 1
ATOM 827 C CA . SER A 1 106 ? -16.495 -6.498 19.097 1.00 83.19 106 SER A CA 1
ATOM 828 C C . SER A 1 106 ? -15.278 -6.744 18.200 1.00 83.19 106 SER A C 1
ATOM 830 O O . SER A 1 106 ? -15.207 -6.246 17.077 1.00 83.19 106 SER A O 1
ATOM 832 N N . ASN A 1 107 ? -14.344 -7.570 18.68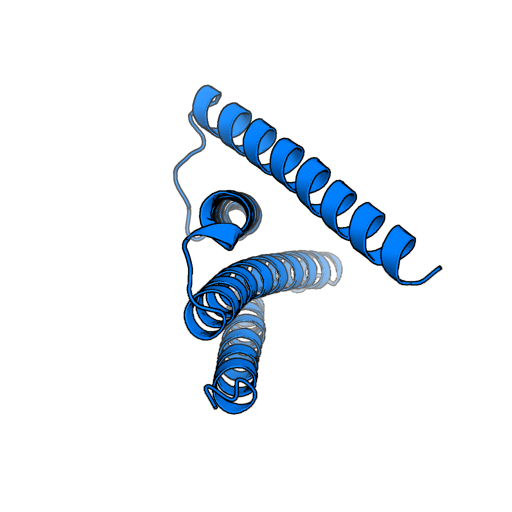1 1.00 80.00 107 ASN A N 1
ATOM 833 C CA . ASN A 1 107 ? -13.136 -7.961 17.948 1.00 80.00 107 ASN A CA 1
ATOM 834 C C . ASN A 1 107 ? -13.429 -8.764 16.673 1.00 80.00 107 ASN A C 1
ATOM 836 O O . ASN A 1 107 ? -12.610 -8.753 15.758 1.00 80.00 107 ASN A O 1
ATOM 840 N N . ILE A 1 108 ? -14.596 -9.410 16.578 1.00 85.00 108 ILE A N 1
ATOM 841 C CA . ILE A 1 108 ? -15.027 -10.140 15.375 1.00 85.00 108 ILE A CA 1
ATOM 842 C C . ILE A 1 108 ? -15.087 -9.209 14.157 1.00 85.00 108 ILE A C 1
ATOM 844 O O . ILE A 1 108 ? -14.625 -9.571 13.079 1.00 85.00 108 ILE A O 1
ATOM 848 N N . TRP A 1 109 ? -15.564 -7.975 14.338 1.00 82.75 109 TRP A N 1
ATOM 849 C CA . TRP A 1 109 ? -15.656 -7.000 13.250 1.00 82.75 109 TRP A CA 1
ATOM 850 C C . TRP A 1 109 ? -14.286 -6.518 12.765 1.00 82.75 109 TRP A C 1
ATOM 852 O O . TRP A 1 109 ? -14.120 -6.243 11.580 1.00 82.75 109 TRP A O 1
ATOM 862 N N . ASN A 1 110 ? -13.281 -6.480 13.646 1.00 81.06 110 ASN A N 1
ATOM 863 C CA . ASN A 1 110 ? -11.907 -6.156 13.255 1.00 81.06 110 ASN A CA 1
ATOM 864 C C . ASN A 1 110 ? -11.333 -7.239 12.330 1.00 81.06 110 ASN A C 1
ATOM 866 O O . ASN A 1 110 ? -10.746 -6.920 11.299 1.00 81.06 110 ASN A O 1
ATOM 870 N N . TRP A 1 111 ? -11.547 -8.516 12.668 1.00 81.81 111 TRP A N 1
ATOM 871 C CA . TRP A 1 111 ? -11.147 -9.641 11.820 1.00 81.81 111 TRP A CA 1
ATOM 872 C C . TRP A 1 111 ? -11.901 -9.664 10.492 1.00 81.81 111 TRP A C 1
ATOM 874 O O . TRP A 1 111 ? -11.284 -9.913 9.460 1.00 81.81 111 TRP A O 1
ATOM 884 N N . ALA A 1 112 ? -13.197 -9.340 10.498 1.00 86.25 112 ALA A N 1
ATOM 885 C CA . ALA A 1 112 ? -13.987 -9.232 9.275 1.00 86.25 112 ALA A CA 1
ATOM 886 C C . ALA A 1 112 ? -13.436 -8.150 8.331 1.00 86.25 112 ALA A C 1
ATOM 888 O O . ALA A 1 112 ? -13.277 -8.407 7.141 1.00 86.25 112 ALA A O 1
ATOM 889 N N . ILE A 1 113 ? -13.062 -6.975 8.857 1.00 84.88 113 ILE A N 1
ATOM 890 C CA . ILE A 1 113 ? -12.396 -5.930 8.064 1.00 84.88 113 ILE A CA 1
ATOM 891 C C . ILE A 1 113 ? -11.068 -6.447 7.514 1.00 84.88 113 ILE A C 1
ATOM 893 O O . ILE A 1 113 ? -10.817 -6.297 6.319 1.00 84.88 113 ILE A O 1
ATOM 897 N N . HIS A 1 114 ? -10.235 -7.066 8.362 1.00 83.06 114 HIS A N 1
ATOM 898 C CA . HIS A 1 114 ? -8.945 -7.607 7.940 1.00 83.06 114 HIS A CA 1
ATOM 899 C C . HIS A 1 114 ? -9.089 -8.628 6.808 1.00 83.06 114 HIS A C 1
ATOM 901 O O . HIS A 1 114 ? -8.369 -8.544 5.813 1.00 83.06 114 HIS A O 1
ATOM 907 N N . GLY A 1 115 ? -10.051 -9.542 6.928 1.00 83.31 115 GLY A N 1
ATOM 908 C CA . GLY A 1 115 ? -10.370 -10.518 5.892 1.00 83.31 115 GLY A CA 1
ATOM 909 C C . GLY A 1 115 ? -10.877 -9.861 4.609 1.00 83.31 115 GLY A C 1
ATOM 910 O O . GLY A 1 115 ? -10.396 -10.193 3.527 1.00 83.31 115 GLY A O 1
ATOM 911 N N . ALA A 1 116 ? -11.791 -8.893 4.712 1.00 85.00 116 ALA A N 1
ATOM 912 C CA . ALA A 1 116 ? -12.390 -8.231 3.556 1.00 85.00 116 ALA A CA 1
ATOM 913 C C . ALA A 1 116 ? -11.362 -7.450 2.722 1.00 85.00 116 ALA A C 1
ATOM 915 O O . ALA A 1 116 ? -11.318 -7.625 1.508 1.00 85.00 116 ALA A O 1
ATOM 916 N N . PHE A 1 117 ? -10.504 -6.633 3.346 1.00 85.56 117 PHE A N 1
ATOM 917 C CA . PHE A 1 117 ? -9.511 -5.874 2.575 1.00 85.56 117 PHE A CA 1
ATOM 918 C C . PHE A 1 117 ? -8.356 -6.762 2.076 1.00 85.56 117 PHE A C 1
ATOM 920 O O . PHE A 1 117 ? -7.844 -6.535 0.985 1.00 85.56 117 PHE A O 1
ATOM 927 N N . THR A 1 118 ? -7.942 -7.784 2.841 1.00 85.94 118 THR A N 1
ATOM 928 C CA . THR A 1 118 ? -6.869 -8.697 2.399 1.00 85.94 118 THR A CA 1
ATOM 929 C C . THR A 1 118 ? -7.335 -9.542 1.216 1.00 85.94 118 THR A C 1
ATOM 931 O O . THR A 1 118 ? -6.611 -9.681 0.235 1.00 85.94 118 THR A O 1
ATOM 934 N N . SER A 1 119 ? -8.555 -10.084 1.279 1.00 86.62 119 SER A N 1
ATOM 935 C CA . SER A 1 119 ? -9.119 -10.871 0.177 1.00 86.62 119 SER A CA 1
ATOM 936 C C . SER A 1 119 ? -9.328 -10.025 -1.076 1.00 86.62 119 SER A C 1
ATOM 938 O O . SER A 1 119 ? -8.935 -10.460 -2.156 1.00 86.62 119 SER A O 1
ATOM 940 N N . SER A 1 120 ? -9.857 -8.802 -0.949 1.00 86.88 120 SER A N 1
ATOM 941 C CA . SER A 1 120 ? -10.010 -7.907 -2.100 1.00 86.88 120 SER A CA 1
ATOM 942 C C . SER A 1 120 ? -8.664 -7.518 -2.715 1.00 86.88 120 SER A C 1
ATOM 944 O O . SER A 1 120 ? -8.547 -7.502 -3.939 1.00 86.88 120 SER A O 1
ATOM 946 N N . LEU A 1 121 ? -7.633 -7.288 -1.894 1.00 89.44 121 LEU A N 1
ATOM 947 C CA . LEU A 1 121 ? -6.277 -7.005 -2.362 1.00 89.44 121 LEU A CA 1
ATOM 948 C C . LEU A 1 121 ? -5.688 -8.185 -3.145 1.00 89.44 121 LEU A C 1
ATOM 950 O O . LEU A 1 121 ? -5.200 -7.994 -4.254 1.00 89.44 121 LEU A O 1
ATOM 954 N N . VAL A 1 122 ? -5.768 -9.404 -2.601 1.00 89.12 122 VAL A N 1
ATOM 955 C CA . VAL A 1 122 ? -5.241 -10.608 -3.265 1.00 89.12 122 VAL A CA 1
ATOM 956 C C . VAL A 1 122 ? -5.979 -10.883 -4.574 1.00 89.12 122 VAL A C 1
ATOM 958 O O . VAL A 1 122 ? -5.342 -11.168 -5.586 1.00 89.12 122 VAL A O 1
ATOM 961 N N . LEU A 1 123 ? -7.308 -10.754 -4.589 1.00 89.06 123 LEU A N 1
ATOM 962 C CA . LEU A 1 123 ? -8.101 -10.909 -5.812 1.00 89.06 123 LEU A CA 1
ATOM 963 C C . LEU A 1 123 ? -7.723 -9.861 -6.863 1.00 89.06 123 LEU A C 1
ATOM 965 O O . LEU A 1 123 ? -7.578 -10.197 -8.037 1.00 89.06 123 LEU A O 1
ATOM 969 N N . TYR A 1 124 ? -7.512 -8.611 -6.447 1.00 87.19 124 TYR A N 1
ATOM 970 C CA . TYR A 1 124 ? -7.073 -7.547 -7.344 1.00 87.19 124 TYR A CA 1
ATOM 971 C C . TYR A 1 124 ? -5.666 -7.801 -7.896 1.00 87.19 124 TYR A C 1
ATOM 973 O O . TYR A 1 124 ? -5.408 -7.570 -9.074 1.00 87.19 124 TYR A O 1
ATOM 981 N N . TRP A 1 125 ? -4.761 -8.332 -7.078 1.00 88.12 125 TRP A N 1
ATOM 982 C CA . TRP A 1 125 ? -3.419 -8.711 -7.511 1.00 88.12 125 TRP A CA 1
ATOM 983 C C . TRP A 1 125 ? -3.426 -9.848 -8.527 1.00 88.12 125 TRP A C 1
ATOM 985 O O . TRP A 1 125 ? -2.722 -9.766 -9.532 1.00 88.12 125 TRP A O 1
ATOM 995 N N . LEU A 1 126 ? -4.249 -10.873 -8.296 1.00 87.06 126 LEU A N 1
ATOM 996 C CA . LEU A 1 126 ? -4.456 -11.956 -9.255 1.00 87.06 126 LEU A CA 1
ATOM 997 C C . LEU A 1 126 ? -5.033 -11.421 -10.566 1.00 87.06 126 LEU A C 1
ATOM 999 O O . LEU A 1 126 ? -4.531 -11.763 -11.632 1.00 87.06 126 LEU A O 1
ATOM 1003 N N . TYR A 1 127 ? -6.033 -10.540 -10.493 1.00 86.62 127 TYR A N 1
ATOM 1004 C CA . TYR A 1 127 ? -6.585 -9.880 -11.673 1.00 86.62 127 TYR A CA 1
ATOM 1005 C C . TYR A 1 127 ? -5.509 -9.104 -12.443 1.00 86.62 127 TYR A C 1
ATOM 1007 O O . TYR A 1 127 ? -5.366 -9.312 -13.644 1.00 86.62 127 TYR A O 1
ATOM 1015 N N . MET A 1 128 ? -4.708 -8.274 -11.764 1.00 83.81 128 MET A N 1
ATOM 1016 C CA . MET A 1 128 ? -3.621 -7.527 -12.404 1.00 83.81 128 MET A CA 1
ATOM 1017 C C . MET A 1 128 ? -2.617 -8.460 -13.082 1.00 83.81 128 MET A C 1
ATOM 1019 O O . MET A 1 128 ? -2.310 -8.251 -14.251 1.00 83.81 128 MET A O 1
ATOM 1023 N N . ALA A 1 129 ? -2.164 -9.509 -12.389 1.00 80.00 129 ALA A N 1
ATOM 1024 C CA . ALA A 1 129 ? -1.206 -10.474 -12.923 1.00 80.00 129 ALA A CA 1
ATOM 1025 C C . ALA A 1 129 ? -1.740 -11.231 -14.151 1.00 80.00 129 ALA A C 1
ATOM 1027 O O . ALA A 1 129 ? -0.987 -11.469 -15.088 1.00 80.00 129 ALA A O 1
ATOM 1028 N N . LEU A 1 130 ? -3.031 -11.579 -14.164 1.00 81.69 130 LEU A N 1
ATOM 1029 C CA . LEU A 1 130 ? -3.683 -12.239 -15.301 1.00 81.69 130 LEU A CA 1
ATOM 1030 C C . LEU A 1 130 ? -3.968 -11.276 -16.461 1.00 81.69 130 LEU A C 1
ATOM 1032 O O . LEU A 1 130 ? -3.982 -11.690 -17.615 1.00 81.69 130 LEU A O 1
ATOM 1036 N N . SER A 1 131 ? -4.220 -10.001 -16.157 1.00 78.19 131 SER A N 1
ATOM 1037 C CA . SER A 1 131 ? -4.481 -8.961 -17.158 1.00 78.19 131 SER A CA 1
ATOM 1038 C C . SER A 1 131 ? -3.208 -8.411 -17.805 1.00 78.19 131 SER A C 1
ATOM 1040 O O . SER A 1 131 ? -3.276 -7.827 -18.886 1.00 78.19 131 SER A O 1
ATOM 1042 N N . PHE A 1 132 ? -2.054 -8.587 -17.155 1.00 66.38 132 PHE A N 1
ATOM 1043 C CA . PHE A 1 132 ? -0.772 -8.144 -17.680 1.00 66.38 132 PHE A CA 1
ATOM 1044 C C . PHE A 1 132 ? -0.286 -9.114 -18.753 1.00 66.38 132 PHE A C 1
ATOM 1046 O O . PHE A 1 132 ? 0.177 -10.218 -18.470 1.00 66.38 132 PHE A O 1
ATOM 1053 N N . ASN A 1 133 ? -0.409 -8.692 -20.008 1.00 57.84 133 ASN A N 1
ATOM 1054 C CA . ASN A 1 133 ? 0.084 -9.450 -21.143 1.00 57.84 133 ASN A CA 1
ATOM 1055 C C . ASN A 1 133 ? 1.555 -9.078 -21.379 1.00 57.84 133 ASN A C 1
ATOM 1057 O O . ASN A 1 133 ? 1.852 -7.949 -21.757 1.00 57.84 133 ASN A O 1
ATOM 1061 N N . PHE A 1 134 ? 2.478 -10.011 -21.131 1.00 57.25 134 PHE A N 1
ATOM 1062 C CA . PHE A 1 134 ? 3.925 -9.816 -21.334 1.00 57.25 134 PHE A CA 1
ATOM 1063 C C . PHE A 1 134 ? 4.369 -10.003 -22.801 1.00 57.25 134 PHE A C 1
ATOM 1065 O O . PHE A 1 134 ? 5.548 -10.250 -23.058 1.00 57.25 134 PHE A O 1
ATOM 1072 N N . SER A 1 135 ? 3.426 -9.939 -23.746 1.00 47.47 135 SER A N 1
ATOM 1073 C CA . SER A 1 135 ? 3.640 -10.157 -25.182 1.00 47.47 135 SER A CA 1
ATOM 1074 C C . SER A 1 135 ? 4.197 -8.931 -25.895 1.00 47.47 135 SER A C 1
ATOM 1076 O O . SER A 1 135 ? 3.544 -7.867 -25.775 1.00 47.47 135 SER A O 1
#

Secondary structure (DSSP, 8-state):
-HHHHHHHHHHHHHHHHHHHHHHHHHHHHTT-----SSTTHHHHHHHHHHHHHHHHHHHHHHHTTTS-HHHHHHHHH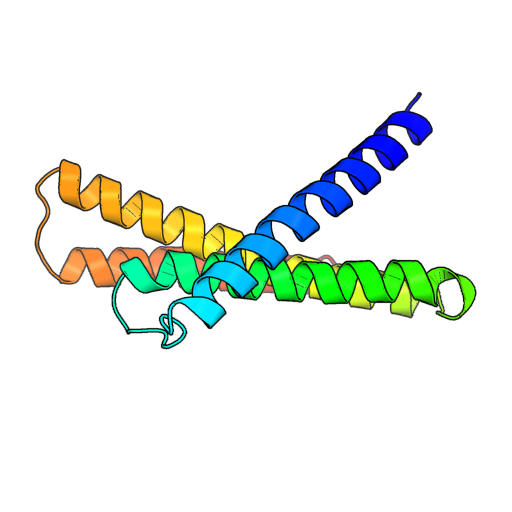HHHHHHHHHHHHHHHHHHHHHHHHTT---HHHHHHHHHHHHHHHHHHHHHHHHH----

pLDDT: mean 77.67, std 10.95, range [45.12, 89.44]

Sequence (135 aa):
MAATGIKFLKGLNSATGLVSFSTLIGMLIRGNCKPSRSFQSYVHMMVYFDCAAFVVAFTVQFAEDSLSRCASEAFWLVASFFWSAKDAFKYGYLAFRCIRIMGFKSNIWNWAIHGAFTSSLVLYWLYMALSFNFS

Foldseek 3Di:
DVVVVVVVVVVVLVVVLVVLVVVVVVCVVVVVQDQDPDLVSLVVLLSVLSNVLSVLLVVLVVCVVPDDPLVSLVSNLVSVLSNLSSVLSVVLSVQVVVCVVVVNPDVVSNVVSVCVSVVVSVVVNVVSVVPDDSD

Organism: NCBI:txid765915

Radius of gyration: 17.49 Å; chains: 1; bounding box: 40×30×45 Å